Protein AF-A0A946WZY2-F1 (afdb_monomer_lite)

Secondary structure (DSSP, 8-state):
-PPPPPPSSHHHHHHHHHHHHH-HHHHHHHHHHHHHHHHHHHHHHHHHHHHHHHHHHHHHT---TTS---HHHHHHHHHHHHHHHHHHHHHHHHHHHHHHHHHHHHHHHHHHHHHHHHHHHHHHHHHHHHTTPPPPPP--------

pLDDT: mean 86.84, std 11.2, range [42.81, 98.06]

Sequence (146 aa):
MTAIPIPKDPKKRDKLIKAHLIGEKLKAQYDEVCNQGLKIAKEMGALIGKINEAKLKIKKATQTKDGPIVIDDYLTRKNCLLNIKIWANDYLALKKELDINSRKRDYLFLHMKNRVVIGLSNVANLVAKMRGKEPKAFTGLSVVKK

Foldseek 3Di:
DPDDDADPDPVSNVVVLLCVLQPPVLVVQLVVLVVVLVVLVVLLVVLVVLLVVLVVLLVVLDDDPPDDRDPVSVVSNVVSVVSNVVSVVVSVVSVVVSVVSVVVNVVSVLSSVQSNVVVVLVVVCVVCVVVVHHRDDDDDRDDDDD

Structure (mmCIF, N/CA/C/O backbone):
data_AF-A0A946WZY2-F1
#
_entry.id   AF-A0A946WZY2-F1
#
loop_
_atom_site.group_PDB
_atom_site.id
_atom_site.type_symbol
_atom_site.label_atom_id
_atom_site.label_alt_id
_atom_site.label_comp_id
_atom_site.label_asym_id
_atom_site.label_entity_id
_atom_site.label_seq_id
_atom_site.pdbx_PDB_ins_code
_atom_site.Cartn_x
_atom_site.Cartn_y
_atom_site.Cartn_z
_atom_site.occupancy
_atom_site.B_iso_or_equiv
_atom_site.auth_seq_id
_atom_site.auth_comp_id
_atom_site.auth_asym_id
_atom_site.auth_atom_id
_atom_site.pdbx_PDB_model_num
ATOM 1 N N . MET A 1 1 ? 35.116 -0.376 -21.960 1.00 42.81 1 MET A N 1
ATOM 2 C CA . MET A 1 1 ? 33.899 -1.046 -21.451 1.00 42.81 1 MET A CA 1
ATOM 3 C C . MET A 1 1 ? 34.245 -2.506 -21.234 1.00 42.81 1 MET A C 1
ATOM 5 O O . MET A 1 1 ? 34.601 -3.171 -22.196 1.00 42.81 1 MET A O 1
ATOM 9 N N . THR A 1 2 ? 34.231 -2.989 -19.997 1.00 44.19 2 THR A N 1
ATOM 10 C CA . THR A 1 2 ? 34.402 -4.416 -19.695 1.00 44.19 2 THR A CA 1
ATOM 11 C C . THR A 1 2 ? 33.169 -5.173 -20.184 1.00 44.19 2 THR A C 1
ATOM 13 O O . THR A 1 2 ? 32.040 -4.782 -19.888 1.00 44.19 2 THR A O 1
ATOM 16 N N . ALA A 1 3 ? 33.372 -6.219 -20.985 1.00 59.78 3 ALA A N 1
ATOM 17 C CA . ALA A 1 3 ? 32.282 -7.042 -21.494 1.00 59.78 3 ALA A CA 1
ATOM 18 C C . ALA A 1 3 ? 31.583 -7.745 -20.321 1.00 59.78 3 ALA A C 1
ATOM 20 O O . ALA A 1 3 ? 32.220 -8.481 -19.570 1.00 59.78 3 ALA A O 1
ATOM 21 N N . ILE A 1 4 ? 30.281 -7.507 -20.149 1.00 67.62 4 ILE A N 1
ATOM 22 C CA . ILE A 1 4 ? 29.487 -8.212 -19.141 1.00 67.62 4 ILE A CA 1
ATOM 23 C C . ILE A 1 4 ? 29.160 -9.599 -19.714 1.00 67.62 4 ILE A C 1
ATOM 25 O O . ILE A 1 4 ? 28.480 -9.671 -20.742 1.00 67.62 4 ILE A O 1
ATOM 29 N N . PRO A 1 5 ? 29.620 -10.701 -19.096 1.00 76.81 5 PRO A N 1
ATOM 30 C CA . PRO A 1 5 ? 29.311 -12.039 -19.580 1.00 76.81 5 PRO A CA 1
ATOM 31 C C . PRO A 1 5 ? 27.805 -12.299 -19.471 1.00 76.81 5 PRO A C 1
ATOM 33 O O . PRO A 1 5 ? 27.215 -12.202 -18.395 1.00 76.81 5 PRO A O 1
ATOM 36 N N . ILE A 1 6 ? 27.173 -12.628 -20.600 1.00 77.94 6 ILE A N 1
ATOM 37 C CA . ILE A 1 6 ? 25.739 -12.915 -20.667 1.00 77.94 6 ILE A CA 1
ATOM 38 C C . ILE A 1 6 ? 25.510 -14.390 -20.290 1.00 77.94 6 ILE A C 1
ATOM 40 O O . ILE A 1 6 ? 26.047 -15.275 -20.960 1.00 77.94 6 ILE A O 1
ATOM 44 N N . PRO A 1 7 ? 24.703 -14.694 -19.254 1.00 84.62 7 PRO A N 1
ATOM 45 C CA . PRO A 1 7 ? 24.390 -16.070 -18.884 1.00 84.62 7 PRO A CA 1
ATOM 46 C C . PRO A 1 7 ? 23.717 -16.843 -20.028 1.00 84.62 7 PRO A C 1
ATOM 48 O O . PRO A 1 7 ? 22.853 -16.312 -20.728 1.00 84.62 7 PRO A O 1
ATOM 51 N N . LYS A 1 8 ? 24.063 -18.130 -20.183 1.00 84.75 8 LYS A N 1
ATOM 52 C CA . LYS A 1 8 ? 23.362 -19.040 -21.112 1.00 84.75 8 LYS A CA 1
ATOM 53 C C . LYS A 1 8 ? 21.950 -19.385 -20.624 1.00 84.75 8 LYS A C 1
ATOM 55 O O . LYS A 1 8 ? 21.049 -19.540 -21.442 1.00 84.75 8 LYS A O 1
ATOM 60 N N . ASP A 1 9 ? 21.764 -19.466 -19.303 1.00 90.62 9 ASP A N 1
ATOM 61 C CA . ASP A 1 9 ? 20.462 -19.703 -18.677 1.00 90.62 9 ASP A CA 1
ATOM 62 C C . ASP A 1 9 ? 19.496 -18.533 -18.959 1.00 90.62 9 ASP A C 1
ATOM 64 O O . ASP A 1 9 ? 19.805 -17.394 -18.585 1.00 90.62 9 ASP A O 1
ATOM 68 N N . PRO A 1 10 ? 18.326 -18.784 -19.582 1.00 84.69 10 PRO A N 1
ATOM 69 C CA . PRO A 1 10 ? 17.383 -17.732 -19.952 1.00 84.69 10 PRO A CA 1
ATOM 70 C C . PRO A 1 10 ? 16.911 -16.886 -18.767 1.00 84.69 10 PRO A C 1
ATOM 72 O O . PRO A 1 10 ? 16.870 -15.664 -18.870 1.00 84.69 10 PRO A O 1
ATOM 75 N N . LYS A 1 11 ? 16.631 -17.498 -17.607 1.00 85.50 11 LYS A N 1
ATOM 76 C CA . LYS A 1 11 ? 16.120 -16.769 -16.433 1.00 85.50 11 LYS A CA 1
ATOM 77 C C . LYS A 1 11 ? 17.167 -15.812 -15.865 1.00 85.50 11 LYS A C 1
ATOM 79 O O . LYS A 1 11 ? 16.858 -14.657 -15.562 1.00 85.50 11 LYS A O 1
ATOM 84 N N . LYS A 1 12 ? 18.413 -16.272 -15.724 1.00 84.94 12 LYS A N 1
ATOM 85 C CA . LYS A 1 12 ? 19.538 -15.443 -15.264 1.00 84.94 12 LYS A CA 1
ATOM 86 C C . LYS A 1 12 ? 19.853 -14.332 -16.262 1.00 84.94 12 LYS A C 1
ATOM 88 O O . LYS A 1 12 ? 20.107 -13.203 -15.843 1.00 84.94 12 LYS A O 1
ATOM 93 N N . ARG A 1 13 ? 19.792 -14.630 -17.562 1.00 82.25 13 ARG A N 1
ATOM 94 C CA . ARG A 1 13 ? 19.987 -13.646 -18.631 1.00 82.25 13 ARG A CA 1
ATOM 95 C C . ARG A 1 13 ? 18.926 -12.552 -18.599 1.00 82.25 13 ARG A C 1
ATOM 97 O O . ARG A 1 13 ? 19.279 -11.377 -18.573 1.00 82.25 13 ARG A O 1
ATOM 104 N N . ASP A 1 14 ? 17.653 -12.919 -18.538 1.00 81.06 14 ASP A N 1
ATOM 105 C CA . ASP A 1 14 ? 16.552 -11.953 -18.541 1.00 81.06 14 ASP A CA 1
ATOM 106 C C . ASP A 1 14 ? 16.585 -11.074 -17.286 1.00 81.06 14 ASP A C 1
ATOM 108 O O . ASP A 1 14 ? 16.358 -9.864 -17.360 1.00 81.06 14 ASP A O 1
ATOM 112 N N . LYS A 1 15 ? 16.956 -11.652 -16.134 1.00 82.06 15 LYS A N 1
ATOM 113 C CA . LYS A 1 15 ? 17.181 -10.899 -14.893 1.00 82.06 15 LYS A CA 1
ATOM 114 C C . LYS A 1 15 ? 18.318 -9.884 -15.042 1.00 82.06 15 LYS A C 1
ATOM 116 O O . LYS A 1 15 ? 18.139 -8.734 -14.645 1.00 82.06 15 LYS A O 1
ATOM 121 N N . LEU A 1 16 ? 19.448 -10.286 -15.630 1.00 82.00 16 LEU A N 1
ATOM 122 C CA . LEU A 1 16 ? 20.597 -9.409 -15.878 1.00 82.00 16 LEU A CA 1
ATOM 123 C C . LEU A 1 16 ? 20.233 -8.262 -16.832 1.00 82.00 16 LEU A C 1
ATOM 125 O O . LEU A 1 16 ? 20.487 -7.102 -16.519 1.00 82.00 16 LEU A O 1
ATOM 129 N N . ILE A 1 17 ? 19.587 -8.572 -17.960 1.00 77.75 17 ILE A N 1
ATOM 130 C CA . ILE A 1 17 ? 19.159 -7.577 -18.955 1.00 77.75 17 ILE A CA 1
ATOM 131 C C . ILE A 1 17 ? 18.176 -6.588 -18.323 1.00 77.75 17 ILE A C 1
ATOM 133 O O . ILE A 1 17 ? 18.337 -5.377 -18.463 1.00 77.75 17 ILE A O 1
ATOM 137 N N . LYS A 1 18 ? 17.185 -7.079 -17.573 1.00 76.94 18 LYS A N 1
ATOM 138 C CA . LYS A 1 18 ? 16.202 -6.226 -16.897 1.00 76.94 18 LYS A CA 1
ATOM 139 C C . LYS A 1 18 ? 16.849 -5.326 -15.841 1.00 76.94 18 LYS A C 1
ATOM 141 O O . LYS A 1 18 ? 16.516 -4.144 -15.779 1.00 76.94 18 LYS A O 1
ATOM 146 N N . ALA A 1 19 ? 17.770 -5.860 -15.038 1.00 79.19 19 ALA A N 1
ATOM 147 C CA . ALA A 1 19 ? 18.512 -5.081 -14.048 1.00 79.19 19 ALA A CA 1
ATOM 148 C C . ALA A 1 19 ? 19.366 -3.993 -14.714 1.00 79.19 19 ALA A C 1
ATOM 150 O O . ALA A 1 19 ? 19.359 -2.852 -14.257 1.00 79.19 19 ALA A O 1
ATOM 151 N N . HIS A 1 20 ? 20.020 -4.316 -15.831 1.00 81.00 20 HIS A N 1
ATOM 152 C CA . HIS A 1 20 ? 20.823 -3.365 -16.594 1.00 81.00 20 HIS A CA 1
ATOM 153 C C . HIS A 1 20 ? 19.971 -2.258 -17.240 1.00 81.00 20 HIS A C 1
ATOM 155 O O . HIS A 1 20 ? 20.321 -1.084 -17.154 1.00 81.00 20 HIS A O 1
ATOM 161 N N . LEU A 1 21 ? 18.825 -2.610 -17.835 1.00 80.94 21 LEU A N 1
ATOM 162 C CA . LEU A 1 21 ? 17.930 -1.650 -18.492 1.00 80.94 21 LEU A CA 1
ATOM 163 C C . LEU A 1 21 ? 17.225 -0.711 -17.502 1.00 80.94 21 LEU A C 1
ATOM 165 O O . LEU A 1 21 ? 17.050 0.471 -17.784 1.00 80.94 21 LEU A O 1
ATOM 169 N N . ILE A 1 22 ? 16.801 -1.222 -16.345 1.00 84.19 22 ILE A N 1
ATOM 170 C CA . ILE A 1 22 ? 16.083 -0.427 -15.337 1.00 84.19 22 ILE A CA 1
ATOM 171 C C . ILE A 1 22 ? 17.064 0.357 -14.446 1.00 84.19 22 ILE A C 1
ATOM 173 O O . ILE A 1 22 ? 16.844 1.537 -14.140 1.00 84.19 22 ILE A O 1
ATOM 177 N N . GLY A 1 23 ? 18.164 -0.288 -14.057 1.00 84.75 23 GLY A N 1
ATOM 178 C CA . GLY A 1 23 ? 19.114 0.169 -13.049 1.00 84.75 23 GLY A CA 1
ATOM 179 C C . GLY A 1 23 ? 18.693 -0.225 -11.630 1.00 84.75 23 GLY A C 1
ATOM 180 O O . GLY A 1 23 ? 17.561 0.026 -11.209 1.00 84.75 23 GLY A O 1
ATOM 181 N N . GLU A 1 24 ? 19.627 -0.794 -10.864 1.00 86.69 24 GLU A N 1
ATOM 182 C CA . GLU A 1 24 ? 19.380 -1.309 -9.507 1.00 86.69 24 GLU A CA 1
ATOM 183 C C . GLU A 1 24 ? 18.837 -0.240 -8.554 1.00 86.69 24 GLU A C 1
ATOM 185 O O . GLU A 1 24 ? 17.880 -0.492 -7.828 1.00 86.69 24 GLU A O 1
ATOM 190 N N . LYS A 1 25 ? 19.366 0.989 -8.626 1.00 88.56 25 LYS A N 1
ATOM 191 C CA . LYS A 1 25 ? 18.913 2.117 -7.798 1.00 88.56 25 LYS A CA 1
ATOM 192 C C . LYS A 1 25 ? 17.422 2.421 -7.976 1.00 88.56 25 LYS A C 1
ATOM 194 O O . LYS A 1 25 ? 16.717 2.637 -6.997 1.00 88.56 25 LYS A O 1
ATOM 199 N N . LEU A 1 26 ? 16.936 2.437 -9.218 1.00 88.19 26 LEU A N 1
ATOM 200 C CA . LEU A 1 26 ? 15.534 2.751 -9.505 1.00 88.19 26 LEU A CA 1
ATOM 201 C C . LEU A 1 26 ? 14.610 1.614 -9.058 1.00 88.19 26 LEU A C 1
ATOM 203 O O . LEU A 1 2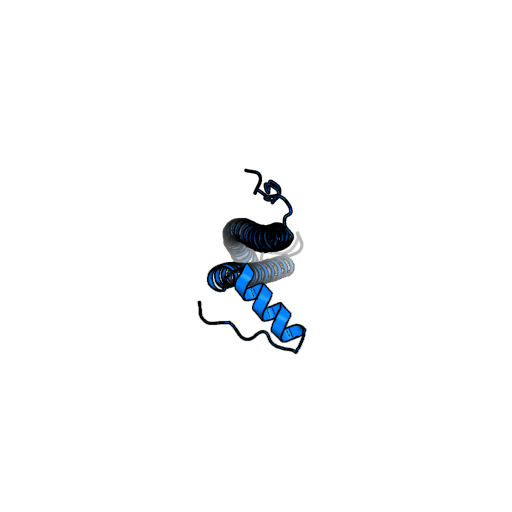6 ? 13.523 1.861 -8.538 1.00 88.19 26 LEU A O 1
ATOM 207 N N . LYS A 1 27 ? 15.065 0.368 -9.223 1.00 89.62 27 LYS A N 1
ATOM 208 C CA . LYS A 1 27 ? 14.345 -0.807 -8.736 1.00 89.62 27 LYS A CA 1
ATOM 209 C C . LYS A 1 27 ? 14.254 -0.814 -7.206 1.00 89.62 27 LYS A C 1
ATOM 211 O O . LYS A 1 27 ? 13.162 -1.003 -6.680 1.00 89.62 27 LYS A O 1
ATOM 216 N N . ALA A 1 28 ? 15.354 -0.519 -6.514 1.00 92.31 28 ALA A N 1
ATOM 217 C CA . ALA A 1 28 ? 15.388 -0.419 -5.057 1.00 92.31 28 ALA A CA 1
ATOM 218 C C . ALA A 1 28 ? 14.431 0.664 -4.529 1.00 92.31 28 ALA A C 1
ATOM 220 O O . ALA A 1 28 ? 13.656 0.395 -3.618 1.00 92.31 28 ALA A O 1
ATOM 221 N N . GLN A 1 29 ? 14.405 1.848 -5.154 1.00 93.94 29 GLN A N 1
ATOM 222 C CA . GLN A 1 29 ? 13.453 2.911 -4.800 1.00 93.94 29 GLN A CA 1
ATOM 223 C C . GLN A 1 29 ? 11.993 2.474 -4.972 1.00 93.94 29 GLN A C 1
ATOM 225 O O . GLN A 1 29 ? 11.146 2.792 -4.141 1.00 93.94 29 GLN A O 1
ATOM 230 N N . TYR A 1 30 ? 11.683 1.754 -6.054 1.00 93.81 30 TYR A N 1
ATOM 231 C CA . TYR A 1 30 ? 10.339 1.225 -6.275 1.00 93.81 30 TYR A CA 1
ATOM 232 C C . TYR A 1 30 ? 9.947 0.206 -5.196 1.00 93.81 30 TYR A C 1
ATOM 234 O O . TYR A 1 30 ? 8.838 0.270 -4.662 1.00 93.81 30 TYR A O 1
ATOM 242 N N . ASP A 1 31 ? 10.855 -0.713 -4.866 1.00 93.50 31 ASP A N 1
ATOM 243 C CA . ASP A 1 31 ? 10.615 -1.756 -3.867 1.00 93.50 31 ASP A CA 1
ATOM 244 C C . ASP A 1 31 ? 10.451 -1.160 -2.459 1.00 93.50 31 ASP A C 1
ATOM 246 O O . ASP A 1 31 ? 9.554 -1.568 -1.721 1.00 93.50 31 ASP A O 1
ATOM 250 N N . GLU A 1 32 ? 11.234 -0.137 -2.110 1.00 96.19 32 GLU A N 1
ATOM 251 C CA . GLU A 1 32 ? 11.100 0.601 -0.851 1.00 96.19 32 GLU A CA 1
ATOM 252 C C . GLU A 1 32 ? 9.708 1.233 -0.699 1.00 96.19 32 GLU A C 1
ATOM 254 O O . GLU A 1 32 ? 9.041 1.023 0.316 1.00 96.19 32 GLU A O 1
ATOM 259 N N . VAL A 1 33 ? 9.229 1.944 -1.726 1.00 95.06 33 VAL A N 1
ATOM 260 C CA . VAL A 1 33 ? 7.896 2.573 -1.707 1.00 95.06 33 VAL A CA 1
ATOM 261 C C . VAL A 1 33 ? 6.786 1.522 -1.612 1.00 95.06 33 VAL A C 1
ATOM 263 O O . VAL A 1 33 ? 5.803 1.721 -0.897 1.00 95.06 33 VAL A O 1
ATOM 266 N N . CYS A 1 34 ? 6.942 0.374 -2.280 1.00 94.62 34 CYS A N 1
ATOM 267 C CA . CYS A 1 34 ? 5.997 -0.737 -2.148 1.00 94.62 34 CYS A CA 1
ATOM 268 C C . CYS A 1 34 ? 5.964 -1.285 -0.714 1.00 94.62 34 CYS A C 1
ATOM 270 O O . CYS A 1 34 ? 4.883 -1.500 -0.165 1.00 94.62 34 CYS A O 1
ATOM 272 N N . ASN A 1 35 ? 7.129 -1.465 -0.089 1.00 96.56 35 ASN A N 1
ATOM 273 C CA . ASN A 1 35 ? 7.233 -1.945 1.289 1.00 96.56 35 ASN A CA 1
ATOM 274 C C . ASN A 1 35 ? 6.623 -0.954 2.292 1.00 96.56 35 ASN A C 1
ATOM 276 O O . ASN A 1 35 ? 5.913 -1.372 3.209 1.00 96.56 35 ASN A O 1
ATOM 280 N N . GLN A 1 36 ? 6.837 0.350 2.095 1.00 96.31 36 GLN A N 1
ATOM 281 C CA . GLN A 1 36 ? 6.194 1.402 2.890 1.00 96.31 36 GLN A CA 1
ATOM 282 C C . GLN A 1 36 ? 4.665 1.347 2.753 1.00 96.31 36 GLN A C 1
ATOM 284 O O . GLN A 1 36 ? 3.961 1.324 3.762 1.00 96.31 36 GLN A O 1
ATOM 289 N N . GLY A 1 37 ? 4.146 1.227 1.526 1.00 95.12 37 GLY A N 1
ATOM 290 C CA . GLY A 1 37 ? 2.709 1.067 1.282 1.00 95.12 37 GLY A CA 1
ATOM 291 C C . GLY A 1 37 ? 2.114 -0.175 1.959 1.00 95.12 37 GLY A C 1
ATOM 292 O O . GLY A 1 37 ? 1.042 -0.097 2.557 1.00 95.12 37 GLY A O 1
ATOM 293 N N . LEU A 1 38 ? 2.826 -1.309 1.937 1.00 96.06 38 LEU A N 1
ATOM 294 C CA . LEU A 1 38 ? 2.406 -2.534 2.630 1.00 96.06 38 LEU A CA 1
ATOM 295 C C . LEU A 1 38 ? 2.368 -2.366 4.153 1.00 96.06 38 LEU A C 1
ATOM 297 O O . LEU A 1 38 ? 1.461 -2.891 4.799 1.00 96.06 38 LEU A O 1
ATOM 301 N N . LYS A 1 39 ? 3.336 -1.647 4.733 1.00 97.19 39 LYS A N 1
ATOM 302 C CA . LYS A 1 39 ? 3.355 -1.357 6.172 1.00 97.19 39 LYS A CA 1
ATOM 303 C C . LYS A 1 39 ? 2.136 -0.522 6.574 1.00 97.19 39 LYS A C 1
ATOM 305 O O . LYS A 1 39 ? 1.408 -0.923 7.478 1.00 97.19 39 LYS A O 1
ATOM 310 N N . ILE A 1 40 ? 1.858 0.550 5.831 1.00 96.62 40 ILE A N 1
ATOM 311 C CA . ILE A 1 40 ? 0.687 1.410 6.055 1.00 96.62 40 ILE A CA 1
ATOM 312 C C . ILE A 1 40 ? -0.612 0.602 5.940 1.00 96.62 40 ILE A C 1
ATOM 314 O O . ILE A 1 40 ? -1.475 0.685 6.811 1.00 96.62 40 ILE A O 1
ATOM 318 N N . ALA A 1 41 ? -0.742 -0.245 4.914 1.00 95.19 41 ALA A N 1
ATOM 319 C CA . ALA A 1 41 ? -1.928 -1.082 4.738 1.00 95.19 41 ALA A CA 1
ATOM 320 C C . ALA A 1 41 ? -2.164 -2.039 5.924 1.00 95.19 41 ALA A C 1
ATOM 322 O O . ALA A 1 41 ? -3.307 -2.228 6.346 1.00 95.19 41 ALA A O 1
ATOM 323 N N . LYS A 1 42 ? -1.096 -2.613 6.500 1.00 97.62 42 LYS A N 1
ATOM 324 C CA . LYS A 1 42 ? -1.192 -3.446 7.712 1.00 97.62 42 LYS A CA 1
A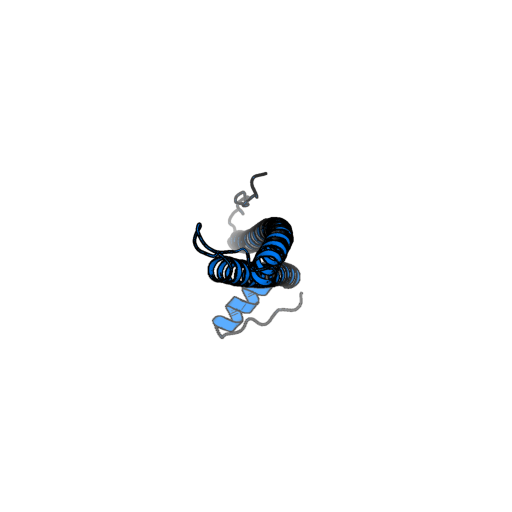TOM 325 C C . LYS A 1 42 ? -1.664 -2.639 8.921 1.00 97.62 42 LYS A C 1
ATOM 327 O O . LYS A 1 42 ? -2.544 -3.101 9.645 1.00 97.62 42 LYS A O 1
ATOM 332 N N . GLU A 1 43 ? -1.117 -1.444 9.126 1.00 97.75 43 GLU A N 1
ATOM 333 C CA . GLU A 1 43 ? -1.512 -0.555 10.227 1.00 97.75 43 GLU A CA 1
ATOM 334 C C . GLU A 1 43 ? -2.981 -0.124 10.103 1.00 97.75 43 GLU A C 1
ATOM 336 O O . GLU A 1 43 ? -3.745 -0.224 11.065 1.00 97.75 43 GLU A O 1
ATOM 341 N N . MET A 1 44 ? -3.419 0.235 8.894 1.00 97.88 44 MET A N 1
ATOM 342 C CA . MET A 1 44 ? -4.823 0.527 8.596 1.00 97.88 44 MET A CA 1
ATOM 343 C C . MET A 1 44 ? -5.737 -0.669 8.902 1.00 97.88 44 MET A C 1
ATOM 345 O O . MET A 1 44 ? -6.798 -0.495 9.505 1.00 97.88 44 MET A O 1
ATOM 349 N N . GLY A 1 45 ? -5.325 -1.887 8.533 1.00 97.50 45 GLY A N 1
ATOM 350 C CA . GLY A 1 45 ? -6.053 -3.115 8.862 1.00 97.50 45 GLY A CA 1
ATOM 351 C C . GLY A 1 45 ? -6.185 -3.340 10.372 1.00 97.50 45 GLY A C 1
ATOM 352 O O . GLY A 1 45 ? -7.268 -3.675 10.855 1.00 97.50 45 GLY A O 1
ATOM 353 N N . ALA A 1 46 ? -5.121 -3.081 11.135 1.00 97.88 46 ALA A N 1
ATOM 354 C CA . ALA A 1 46 ? -5.146 -3.178 12.593 1.00 97.88 46 ALA A CA 1
ATOM 355 C C . ALA A 1 46 ? -6.104 -2.155 13.233 1.00 97.88 46 ALA A C 1
ATOM 357 O O . ALA A 1 46 ? -6.838 -2.500 14.162 1.00 97.88 46 ALA A O 1
ATOM 358 N N . LEU A 1 47 ? -6.153 -0.918 12.723 1.00 97.88 47 LEU A N 1
ATOM 359 C CA . LEU A 1 47 ? -7.112 0.096 13.186 1.00 97.88 47 LEU A CA 1
ATOM 360 C C . LEU A 1 47 ? -8.562 -0.320 12.915 1.00 97.88 47 LEU A C 1
ATOM 362 O O . LEU A 1 47 ? -9.411 -0.175 13.795 1.00 97.88 47 LEU A O 1
ATOM 366 N N . ILE A 1 48 ? -8.847 -0.892 11.738 1.00 97.19 48 ILE A N 1
ATOM 367 C CA . ILE A 1 48 ? -10.177 -1.441 11.426 1.00 97.19 48 ILE A CA 1
ATOM 368 C C . ILE A 1 48 ? -10.559 -2.530 12.437 1.00 97.19 48 ILE A C 1
ATOM 370 O O . ILE A 1 48 ? -11.685 -2.522 12.940 1.00 97.19 48 ILE A O 1
ATOM 374 N N . GLY A 1 49 ? -9.625 -3.426 12.777 1.00 97.75 49 GLY A N 1
ATOM 375 C CA . GLY A 1 49 ? -9.820 -4.445 13.813 1.00 97.75 49 GLY A CA 1
ATOM 376 C C . GLY A 1 49 ? -10.237 -3.835 15.154 1.00 97.75 49 GLY A C 1
ATOM 377 O O . GLY A 1 49 ? -11.312 -4.151 15.667 1.00 97.75 49 GLY A O 1
ATOM 378 N N . LYS A 1 50 ? -9.459 -2.869 15.660 1.00 97.81 50 LYS A N 1
ATOM 379 C CA . LYS A 1 50 ? -9.751 -2.156 16.920 1.00 97.81 50 LYS A CA 1
ATOM 380 C C . LYS A 1 50 ? -11.115 -1.457 16.903 1.00 97.81 50 LYS A C 1
ATOM 382 O O . LYS A 1 50 ? -11.864 -1.526 17.879 1.00 97.81 50 LYS A O 1
ATOM 387 N N . ILE A 1 51 ? -11.468 -0.806 15.792 1.00 97.12 51 ILE A N 1
ATOM 388 C CA . ILE A 1 51 ? -12.769 -0.140 15.629 1.00 97.12 51 ILE A CA 1
ATOM 389 C C . ILE A 1 51 ? -13.912 -1.159 15.695 1.00 97.12 51 ILE A C 1
ATOM 391 O O . ILE A 1 51 ? -14.917 -0.909 16.363 1.00 97.12 51 ILE A O 1
ATOM 395 N N . ASN A 1 52 ? -13.777 -2.303 15.024 1.00 97.38 52 ASN A N 1
ATOM 396 C CA . ASN A 1 52 ? -14.804 -3.345 15.023 1.00 97.38 52 ASN A CA 1
ATOM 397 C C . ASN A 1 52 ? -14.978 -3.982 16.409 1.00 97.38 52 ASN A C 1
ATOM 399 O O . ASN A 1 52 ? -16.111 -4.175 16.854 1.00 97.38 52 ASN A O 1
ATOM 403 N N . GLU A 1 53 ? -13.884 -4.229 17.128 1.00 97.25 53 GLU A N 1
ATOM 404 C CA . GLU A 1 53 ? -13.930 -4.695 18.518 1.00 97.25 53 GLU A CA 1
ATOM 405 C C . GLU A 1 53 ? -14.631 -3.689 19.438 1.00 97.25 53 GLU A C 1
ATOM 407 O O . GLU A 1 53 ? -15.501 -4.064 20.228 1.00 97.25 53 GLU A O 1
ATOM 412 N N . ALA A 1 54 ? -14.310 -2.398 19.317 1.00 96.69 54 ALA A N 1
ATOM 413 C CA . ALA A 1 54 ? -14.961 -1.349 20.097 1.00 96.69 54 ALA A CA 1
ATOM 414 C C . ALA A 1 54 ? -16.458 -1.227 19.768 1.00 96.69 54 ALA A C 1
ATOM 416 O O . ALA A 1 54 ? -17.277 -1.091 20.678 1.00 96.69 54 ALA A O 1
ATOM 417 N N . LYS A 1 55 ? -16.847 -1.355 18.492 1.00 96.00 55 LYS A N 1
ATOM 418 C CA . LYS A 1 55 ? -18.263 -1.419 18.085 1.00 96.00 55 LYS A CA 1
ATOM 419 C C . LYS A 1 55 ? -18.983 -2.613 18.715 1.00 96.00 55 LYS A C 1
ATOM 421 O O . LYS A 1 55 ? -20.114 -2.464 19.176 1.00 96.00 55 LYS A O 1
ATOM 426 N N . LEU A 1 56 ? -18.335 -3.777 18.780 1.00 95.44 56 LEU A N 1
ATOM 427 C CA . LEU A 1 56 ? -18.902 -4.961 19.426 1.00 95.44 56 LEU A CA 1
ATOM 428 C C . LEU A 1 56 ? -19.080 -4.751 20.937 1.00 95.44 56 LEU A C 1
ATOM 430 O O . LEU A 1 56 ? -20.125 -5.111 21.478 1.00 95.44 56 LEU A O 1
ATOM 434 N N . LYS A 1 57 ? -18.099 -4.132 21.609 1.00 94.38 57 LYS A N 1
ATOM 435 C CA . LYS A 1 57 ? -18.201 -3.764 23.033 1.00 94.38 57 LYS A CA 1
AT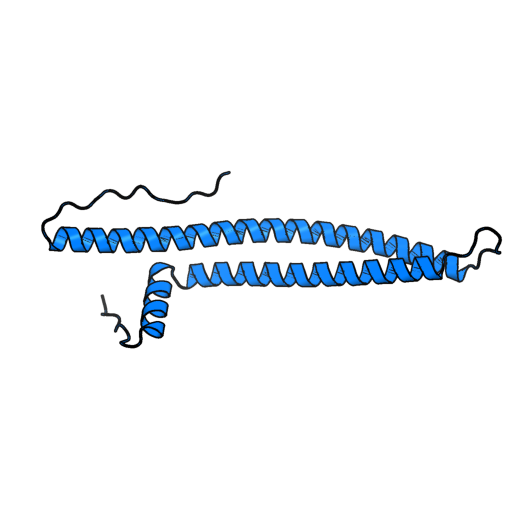OM 436 C C . LYS A 1 57 ? -19.358 -2.800 23.284 1.00 94.38 57 LYS A C 1
ATOM 438 O O . LYS A 1 57 ? -20.145 -3.038 24.192 1.00 94.38 57 LYS A O 1
ATOM 443 N N . ILE A 1 58 ? -19.522 -1.779 22.439 1.00 93.69 58 ILE A N 1
ATOM 444 C CA . ILE A 1 58 ? -20.668 -0.859 22.510 1.00 93.69 58 ILE A CA 1
ATOM 445 C C . ILE A 1 58 ? -21.982 -1.627 22.375 1.00 93.69 58 ILE A C 1
ATOM 447 O O . ILE A 1 58 ? -22.880 -1.420 23.184 1.00 93.69 58 ILE A O 1
ATOM 451 N N . LYS A 1 59 ? -22.092 -2.527 21.388 1.00 91.75 59 LYS A N 1
ATOM 452 C CA . LYS A 1 59 ? -23.303 -3.330 21.162 1.00 91.75 59 LYS A CA 1
ATOM 453 C C . LYS A 1 59 ? -23.664 -4.174 22.388 1.00 91.75 59 LYS A C 1
ATOM 455 O O . LYS A 1 59 ? -24.831 -4.222 22.747 1.00 91.75 59 LYS A O 1
ATOM 460 N N . LYS A 1 60 ? -22.673 -4.798 23.034 1.00 89.69 60 LYS A N 1
ATOM 461 C CA . LYS A 1 60 ? -22.863 -5.586 24.265 1.00 89.69 60 LYS A CA 1
ATOM 462 C C . LYS A 1 60 ? -23.265 -4.724 25.466 1.00 89.69 60 LYS A C 1
ATOM 464 O O . LYS A 1 60 ? -24.144 -5.121 26.211 1.00 89.69 60 LYS A O 1
ATOM 469 N N . ALA A 1 61 ? -22.667 -3.542 25.607 1.00 87.38 61 ALA A N 1
ATOM 470 C CA . ALA A 1 61 ? -22.963 -2.584 26.677 1.00 87.38 61 ALA A CA 1
ATOM 471 C C . ALA A 1 61 ? -24.204 -1.710 26.394 1.00 87.38 61 ALA A C 1
ATOM 473 O O . ALA A 1 61 ? -24.486 -0.749 27.111 1.00 87.38 61 ALA A O 1
ATOM 474 N N . THR A 1 62 ? -24.927 -1.962 25.299 1.00 82.88 62 THR A N 1
ATOM 475 C CA . THR A 1 62 ? -26.167 -1.248 24.988 1.00 82.88 62 THR A CA 1
ATOM 476 C C . THR A 1 62 ? -27.341 -2.046 25.530 1.00 82.88 62 THR A C 1
ATOM 478 O O . THR A 1 62 ? -27.690 -3.092 24.995 1.00 82.88 62 THR A O 1
ATOM 481 N N . GLN A 1 63 ? -27.944 -1.533 26.597 1.00 68.81 63 GLN A N 1
ATOM 482 C CA . GLN A 1 63 ? -29.141 -2.105 27.203 1.00 68.81 63 GLN A CA 1
ATOM 483 C C . GLN A 1 63 ? -30.408 -1.746 26.411 1.00 68.81 63 GLN A C 1
ATOM 485 O O . GLN A 1 63 ? -30.438 -0.760 25.667 1.00 68.81 63 GLN A O 1
ATOM 490 N N . THR A 1 64 ? -31.457 -2.554 26.576 1.00 64.94 64 THR A N 1
ATOM 491 C CA . THR A 1 64 ? -32.817 -2.273 26.090 1.00 64.94 64 THR A CA 1
ATOM 492 C C . THR A 1 64 ? -33.396 -1.030 26.769 1.00 64.94 64 THR A C 1
ATOM 494 O O . THR A 1 64 ? -33.036 -0.715 27.899 1.00 64.94 64 THR A O 1
ATOM 497 N N . LYS A 1 65 ? -34.286 -0.313 26.067 1.00 63.03 65 LYS A N 1
ATOM 498 C CA . LYS A 1 65 ? -34.754 1.042 26.425 1.00 63.03 65 LYS A CA 1
ATOM 499 C C . LYS A 1 65 ? -35.360 1.191 27.831 1.00 63.03 65 LYS A C 1
ATOM 501 O O . LYS A 1 65 ? -35.332 2.300 28.345 1.00 63.03 65 LYS A O 1
ATOM 506 N N . ASP A 1 66 ? -35.830 0.106 28.442 1.00 66.75 66 ASP A N 1
ATOM 507 C CA . ASP A 1 66 ? -36.593 0.139 29.698 1.00 66.75 66 ASP A CA 1
ATOM 508 C C . ASP A 1 66 ? -35.788 -0.312 30.938 1.00 66.75 66 ASP A C 1
ATOM 510 O O . ASP A 1 66 ? -36.359 -0.539 32.002 1.00 66.75 66 ASP A O 1
ATOM 514 N N . GLY A 1 67 ? -34.461 -0.466 30.820 1.00 66.94 67 GLY A N 1
ATOM 515 C CA . GLY A 1 67 ? -33.581 -0.873 31.925 1.00 66.94 67 GLY A CA 1
ATOM 516 C C . GLY A 1 67 ? -32.891 0.295 32.656 1.00 66.94 67 GLY A C 1
ATOM 517 O O . GLY A 1 67 ? -32.643 1.343 32.052 1.00 66.94 67 GLY A O 1
ATOM 518 N N . PRO A 1 68 ? -32.533 0.133 33.946 1.00 73.62 68 PRO A N 1
ATOM 519 C CA . PRO A 1 68 ? -31.740 1.117 34.681 1.00 73.62 68 PRO A CA 1
ATOM 520 C C . PRO A 1 68 ? -30.328 1.236 34.094 1.00 73.62 68 PRO A C 1
ATOM 522 O O . PRO A 1 68 ? -29.685 0.235 33.798 1.00 73.62 68 PRO A O 1
ATOM 525 N N . ILE A 1 69 ? -29.811 2.462 33.976 1.00 75.62 69 ILE A N 1
ATOM 526 C CA . ILE A 1 69 ? -28.464 2.701 33.441 1.00 75.62 69 ILE A CA 1
ATOM 527 C C . ILE A 1 69 ? -27.416 2.081 34.371 1.00 75.62 69 ILE A C 1
ATOM 529 O O . ILE A 1 69 ? -27.207 2.552 35.488 1.00 75.62 69 ILE A O 1
ATOM 533 N N . VAL A 1 70 ? -26.681 1.088 33.872 1.00 85.38 70 VAL A N 1
ATOM 534 C CA . VAL A 1 70 ? -25.473 0.582 34.537 1.00 85.38 70 VAL A CA 1
ATOM 535 C C . VAL A 1 70 ? -24.301 1.511 34.208 1.00 85.38 70 VAL A C 1
ATOM 537 O O . VAL A 1 70 ? -23.986 1.753 33.038 1.00 85.38 70 VAL A O 1
ATOM 540 N N . ILE A 1 71 ? -23.666 2.066 35.246 1.00 86.56 71 ILE A N 1
ATOM 541 C CA . ILE A 1 71 ? -22.583 3.058 35.115 1.00 86.56 71 ILE A CA 1
ATOM 542 C C . ILE A 1 71 ? -21.421 2.495 34.286 1.00 86.56 71 ILE A C 1
ATOM 544 O O . ILE A 1 71 ? -20.934 3.174 33.380 1.00 86.56 71 ILE A O 1
ATOM 548 N N . ASP A 1 72 ? -21.035 1.241 34.517 1.00 88.06 72 ASP A N 1
ATOM 549 C CA . ASP A 1 72 ? -19.941 0.588 33.787 1.00 88.06 72 ASP A CA 1
ATOM 550 C C . ASP A 1 72 ? -20.233 0.455 32.287 1.00 88.06 72 ASP A C 1
ATOM 552 O O . ASP A 1 72 ? -19.367 0.728 31.450 1.00 88.06 72 ASP A O 1
ATOM 556 N N . ASP A 1 73 ? -21.473 0.122 31.922 1.00 88.62 73 ASP A N 1
ATOM 557 C CA . ASP A 1 73 ? -21.919 0.047 30.528 1.00 88.62 73 ASP A CA 1
ATOM 558 C C . ASP A 1 73 ? -21.919 1.433 29.868 1.00 88.62 73 ASP A C 1
ATOM 560 O O . ASP A 1 73 ? -21.553 1.598 28.696 1.00 88.62 73 ASP A O 1
ATOM 564 N N . TYR A 1 74 ? -22.316 2.469 30.609 1.00 89.44 74 TYR A N 1
ATOM 565 C CA . TYR A 1 74 ? -22.244 3.851 30.142 1.00 89.44 74 TYR A CA 1
ATOM 566 C C . TYR A 1 74 ? -20.795 4.296 29.888 1.00 89.44 74 TYR A C 1
ATOM 568 O O . TYR A 1 74 ? -20.488 4.779 28.790 1.00 89.44 74 TYR A O 1
ATOM 576 N N . LEU A 1 75 ? -19.897 4.086 30.855 1.00 91.94 75 LEU A N 1
ATOM 577 C CA . LEU A 1 75 ? -18.476 4.423 30.731 1.00 91.94 75 LEU A CA 1
ATOM 578 C C . LEU A 1 75 ? -17.811 3.636 29.596 1.00 91.94 75 LEU A C 1
ATOM 580 O O . LEU A 1 75 ? -17.115 4.223 28.763 1.00 91.94 75 LEU A O 1
ATOM 584 N N . THR A 1 76 ? -18.098 2.336 29.488 1.00 92.50 76 THR A N 1
ATOM 585 C CA . THR A 1 76 ? -17.622 1.475 28.394 1.00 92.50 76 THR A CA 1
ATOM 586 C C . THR A 1 76 ? -18.012 2.041 27.034 1.00 92.50 76 THR A C 1
ATOM 588 O O . THR A 1 76 ? -17.158 2.167 26.148 1.00 92.50 76 THR A O 1
ATOM 591 N N . ARG A 1 77 ? -19.279 2.441 26.855 1.00 92.25 77 ARG A N 1
ATOM 592 C CA . ARG A 1 77 ? -19.744 3.042 25.598 1.00 92.25 77 ARG A CA 1
ATOM 593 C C . ARG A 1 77 ? -19.022 4.351 25.292 1.00 92.25 77 ARG A C 1
ATOM 595 O O . ARG A 1 77 ? -18.549 4.522 24.168 1.00 92.25 77 ARG A O 1
ATOM 602 N N . LYS A 1 78 ? -18.904 5.259 26.266 1.00 94.69 78 LYS A N 1
ATOM 603 C CA . LYS A 1 78 ? -18.230 6.558 26.079 1.00 94.69 78 LYS A CA 1
ATOM 604 C C . LYS A 1 78 ? -16.759 6.394 25.702 1.00 94.69 78 LYS A C 1
ATOM 606 O O . LYS A 1 78 ? -16.328 6.992 24.715 1.00 94.69 78 LYS A O 1
ATOM 611 N N . ASN A 1 79 ? -16.032 5.532 26.408 1.00 95.75 79 ASN A N 1
ATOM 612 C CA . ASN A 1 79 ? -14.625 5.250 26.123 1.00 95.75 79 ASN A CA 1
ATOM 613 C C . ASN A 1 79 ? -14.441 4.623 24.737 1.00 95.75 79 ASN A C 1
ATOM 615 O O . ASN A 1 79 ? -13.588 5.060 23.966 1.00 95.75 79 ASN A O 1
ATOM 619 N N . CYS A 1 80 ? -15.275 3.644 24.372 1.00 96.31 80 CYS A N 1
ATOM 620 C CA . CYS A 1 80 ? -15.215 3.034 23.043 1.00 96.31 80 CYS A CA 1
ATOM 621 C C . CYS A 1 80 ? -15.518 4.048 21.931 1.00 96.31 80 CYS A C 1
ATOM 623 O O . CYS A 1 80 ? -14.814 4.068 20.924 1.00 96.31 80 CYS A O 1
ATOM 625 N N . LEU A 1 81 ? -16.522 4.914 22.107 1.00 96.62 81 LEU A N 1
ATOM 626 C CA . LEU A 1 81 ? -16.852 5.959 21.132 1.00 96.62 81 LEU A 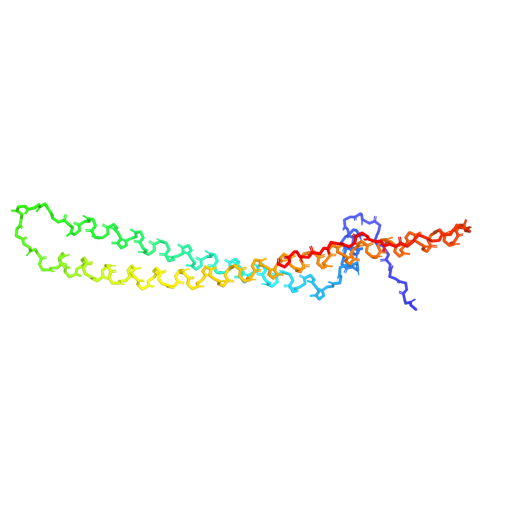CA 1
ATOM 627 C C . LEU A 1 81 ? -15.708 6.965 20.954 1.00 96.62 81 LEU A C 1
ATOM 629 O O . LEU A 1 81 ? -15.423 7.358 19.822 1.00 96.62 81 LEU A O 1
ATOM 633 N N . LEU A 1 82 ? -15.051 7.369 22.045 1.00 97.12 82 LEU A N 1
ATOM 634 C CA . LEU A 1 82 ? -13.897 8.265 21.988 1.00 97.12 82 LEU A CA 1
ATOM 635 C C . LEU A 1 82 ? -12.730 7.615 21.233 1.00 97.12 82 LEU A C 1
ATOM 637 O O . LEU A 1 82 ? -12.203 8.208 20.292 1.00 97.12 82 LEU A O 1
ATOM 641 N N . ASN A 1 83 ? -12.390 6.372 21.577 1.00 97.44 83 ASN A N 1
ATOM 642 C CA . ASN A 1 83 ? -11.313 5.632 20.921 1.00 97.44 83 ASN A CA 1
ATOM 643 C C . ASN A 1 83 ? -11.586 5.398 19.430 1.00 97.44 83 ASN A C 1
ATOM 645 O O . ASN A 1 83 ? -10.687 5.573 18.613 1.00 97.44 83 ASN A O 1
ATOM 649 N N . ILE A 1 84 ? -12.830 5.082 19.049 1.00 97.81 84 ILE A N 1
ATOM 650 C CA . ILE A 1 84 ? -13.213 4.953 17.635 1.00 97.81 84 ILE A CA 1
ATOM 651 C C . ILE A 1 84 ? -12.955 6.259 16.879 1.00 97.81 84 ILE A C 1
ATOM 653 O O . ILE A 1 84 ? -12.443 6.207 15.763 1.00 97.81 84 ILE A O 1
ATOM 657 N N . LYS A 1 85 ? -13.287 7.421 17.460 1.00 97.25 85 LYS A N 1
ATOM 658 C CA . LYS A 1 85 ? -13.022 8.720 16.818 1.00 97.25 85 LYS A CA 1
ATOM 659 C C . LYS A 1 85 ? -11.526 8.956 16.611 1.00 97.25 85 LYS A C 1
ATOM 661 O O . LYS A 1 85 ? -11.139 9.388 15.530 1.00 97.25 85 LYS A O 1
ATOM 666 N N . ILE A 1 86 ? -10.704 8.644 17.613 1.00 97.50 86 ILE A N 1
ATOM 667 C CA . ILE A 1 86 ? -9.241 8.773 17.529 1.00 97.50 86 ILE A CA 1
ATOM 668 C C . ILE A 1 86 ? -8.700 7.876 16.409 1.00 97.50 86 ILE A C 1
ATOM 670 O O . ILE A 1 86 ? -8.100 8.370 15.460 1.00 97.50 86 ILE A O 1
ATOM 674 N N . TRP A 1 87 ? -9.015 6.580 16.440 1.00 98.06 87 TRP A N 1
ATOM 675 C CA . TRP A 1 87 ? -8.524 5.630 15.438 1.00 98.06 87 TRP A CA 1
ATOM 676 C C . TRP A 1 87 ? -9.045 5.907 14.027 1.00 98.06 87 TRP A C 1
ATOM 678 O O . TRP A 1 87 ? -8.353 5.621 13.053 1.00 98.06 87 TRP A O 1
ATOM 688 N N . ALA A 1 88 ? -10.251 6.462 13.888 1.00 96.19 88 ALA A N 1
ATOM 689 C CA . ALA A 1 88 ? -10.766 6.890 12.592 1.00 96.19 88 ALA A CA 1
ATOM 690 C C . ALA A 1 88 ? -9.948 8.056 12.013 1.00 96.19 88 ALA A C 1
ATOM 692 O O . ALA A 1 88 ? -9.677 8.067 10.813 1.00 96.19 88 ALA A O 1
ATOM 693 N N . ASN A 1 89 ? -9.514 9.002 12.850 1.00 96.81 89 ASN A N 1
ATOM 694 C CA . ASN A 1 89 ? -8.633 10.086 12.417 1.00 96.81 89 ASN A CA 1
ATOM 695 C C . ASN A 1 89 ? -7.249 9.557 12.014 1.00 96.81 89 ASN A C 1
ATOM 697 O O . ASN A 1 89 ? -6.759 9.920 10.943 1.00 96.81 89 ASN A O 1
ATOM 701 N N . ASP A 1 90 ? 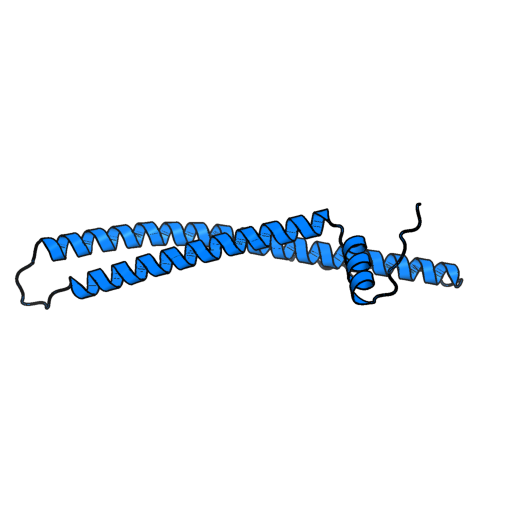-6.670 8.647 12.801 1.00 97.19 90 ASP A N 1
ATOM 702 C CA . ASP A 1 90 ? -5.395 7.992 12.468 1.00 97.19 90 ASP A CA 1
ATOM 703 C C . ASP A 1 90 ? -5.495 7.237 11.134 1.00 97.19 90 ASP A C 1
ATOM 705 O O . ASP A 1 90 ? -4.628 7.346 10.267 1.00 97.19 90 ASP A O 1
ATOM 709 N N . TYR A 1 91 ? -6.607 6.530 10.915 1.00 97.56 91 TYR A N 1
ATOM 710 C CA . TYR A 1 91 ? -6.878 5.836 9.658 1.00 97.56 91 TYR A CA 1
ATOM 711 C C . TYR A 1 91 ? -6.928 6.801 8.466 1.00 97.56 91 TYR A C 1
ATOM 713 O O . TYR A 1 91 ? -6.397 6.497 7.396 1.00 97.56 91 TYR A O 1
ATOM 721 N N . LEU A 1 92 ? -7.554 7.972 8.626 1.00 96.56 92 LEU A N 1
ATOM 722 C CA . LEU A 1 92 ? -7.605 8.991 7.575 1.00 96.56 92 LEU A CA 1
ATOM 723 C C . LEU A 1 92 ? -6.225 9.584 7.273 1.00 96.56 92 LEU A C 1
ATOM 725 O O . LEU A 1 92 ? -5.943 9.868 6.107 1.00 96.56 92 LEU A O 1
ATOM 729 N N . ALA A 1 93 ? -5.370 9.757 8.283 1.00 97.19 93 ALA A N 1
ATOM 730 C CA . ALA A 1 93 ? -3.989 10.188 8.084 1.00 97.19 93 ALA A CA 1
ATOM 731 C C . ALA A 1 93 ? -3.198 9.142 7.280 1.00 97.19 93 ALA A C 1
ATOM 733 O O . ALA A 1 93 ? -2.669 9.461 6.213 1.00 97.19 93 ALA A O 1
ATOM 734 N N . LEU A 1 94 ? -3.245 7.875 7.703 1.00 97.69 94 LEU A N 1
ATOM 735 C CA . LEU A 1 94 ? -2.600 6.760 7.000 1.00 97.69 94 LEU A CA 1
ATOM 736 C C . LEU A 1 94 ? -3.105 6.601 5.561 1.00 97.69 94 LEU A C 1
ATOM 738 O O . LEU A 1 94 ? -2.321 6.335 4.650 1.00 97.69 94 LEU A O 1
ATOM 742 N N . LYS A 1 95 ? -4.402 6.819 5.316 1.00 96.81 95 LYS A N 1
ATOM 743 C CA . LYS A 1 95 ? -4.966 6.792 3.960 1.00 96.81 95 LYS A CA 1
ATOM 744 C C . LYS A 1 95 ? -4.314 7.840 3.050 1.00 96.81 95 LYS A C 1
ATOM 746 O O . LYS A 1 95 ? -3.989 7.526 1.908 1.00 96.81 95 LYS A O 1
ATOM 751 N N . LYS A 1 96 ? -4.083 9.061 3.546 1.00 96.38 96 LYS A N 1
ATOM 752 C CA . LYS A 1 96 ? -3.391 10.111 2.775 1.00 96.38 96 LYS A CA 1
ATOM 753 C C . LYS A 1 96 ? -1.945 9.718 2.469 1.00 96.38 96 LYS A C 1
ATOM 755 O O . LYS A 1 96 ? -1.483 9.924 1.348 1.00 96.38 96 LYS A O 1
ATOM 760 N N . GLU A 1 97 ? -1.241 9.129 3.433 1.00 96.06 97 GLU A N 1
ATOM 761 C CA . GLU A 1 97 ? 0.124 8.633 3.223 1.00 96.06 97 GLU A CA 1
ATOM 762 C C . GLU A 1 97 ? 0.174 7.503 2.185 1.00 96.06 97 GLU A C 1
ATOM 764 O O . GLU A 1 97 ? 1.046 7.490 1.309 1.00 96.06 97 GLU A O 1
ATOM 769 N N . LEU A 1 98 ? -0.795 6.584 2.223 1.00 95.88 98 LEU A N 1
ATOM 770 C CA . LEU A 1 98 ? -0.917 5.507 1.243 1.00 95.88 98 LEU A CA 1
ATOM 771 C C . LEU A 1 98 ? -1.170 6.042 -0.173 1.00 95.88 98 LEU A C 1
ATOM 773 O O . LEU A 1 98 ? -0.581 5.534 -1.132 1.00 95.88 98 LEU A O 1
ATOM 777 N N . ASP A 1 99 ? -2.001 7.076 -0.315 1.00 95.12 99 ASP A N 1
ATOM 778 C CA . ASP A 1 99 ? -2.257 7.729 -1.603 1.00 95.12 99 ASP A CA 1
ATOM 779 C C . ASP A 1 99 ? -0.979 8.367 -2.171 1.00 95.12 99 ASP A C 1
ATOM 781 O O . ASP A 1 99 ? -0.672 8.205 -3.357 1.00 95.12 99 ASP A O 1
ATOM 785 N N . ILE A 1 100 ? -0.185 9.041 -1.329 1.00 94.44 100 ILE A N 1
ATOM 786 C CA . ILE A 1 100 ? 1.113 9.615 -1.725 1.00 94.44 100 ILE A CA 1
ATOM 787 C C . ILE A 1 100 ? 2.067 8.510 -2.197 1.00 94.44 100 ILE A C 1
ATOM 789 O O . ILE A 1 100 ? 2.661 8.621 -3.275 1.00 94.44 100 ILE A O 1
ATOM 793 N N . ASN A 1 101 ? 2.183 7.422 -1.433 1.00 93.00 101 ASN A N 1
ATOM 794 C CA . ASN A 1 101 ? 3.039 6.293 -1.796 1.00 93.00 101 ASN A CA 1
ATOM 795 C C . ASN A 1 101 ? 2.574 5.603 -3.080 1.00 93.00 101 ASN A C 1
ATOM 797 O O . ASN A 1 101 ? 3.407 5.231 -3.907 1.00 93.00 101 ASN A O 1
ATOM 801 N N . SER A 1 102 ? 1.265 5.494 -3.301 1.00 93.12 102 SER A N 1
ATOM 802 C CA . SER A 1 102 ? 0.707 4.929 -4.534 1.00 93.12 102 SER A CA 1
ATOM 803 C C . SER A 1 102 ? 1.081 5.771 -5.755 1.00 93.12 102 SER A C 1
ATOM 805 O O . SER A 1 102 ? 1.590 5.233 -6.737 1.00 93.12 102 SER A O 1
ATOM 807 N N . ARG A 1 103 ? 0.958 7.101 -5.667 1.00 93.44 103 ARG A N 1
ATOM 808 C CA . ARG A 1 103 ? 1.389 8.013 -6.743 1.00 93.44 103 ARG A CA 1
ATOM 809 C C . ARG A 1 103 ? 2.891 7.915 -7.010 1.00 93.44 103 ARG A C 1
ATOM 811 O O . ARG A 1 103 ? 3.314 7.861 -8.165 1.00 93.44 103 ARG A O 1
ATOM 818 N N . LYS A 1 104 ? 3.706 7.854 -5.952 1.00 94.38 104 LYS A N 1
ATOM 819 C CA . LYS A 1 104 ? 5.164 7.702 -6.068 1.00 94.38 104 LYS A CA 1
ATOM 820 C C . LYS A 1 104 ? 5.542 6.361 -6.702 1.00 94.38 104 LYS A C 1
ATOM 822 O O . LYS A 1 104 ? 6.415 6.324 -7.569 1.00 94.38 104 LYS A O 1
ATOM 827 N N . ARG A 1 105 ? 4.866 5.273 -6.321 1.00 94.12 105 ARG A N 1
ATOM 828 C CA . ARG A 1 105 ? 5.024 3.944 -6.927 1.00 94.12 105 ARG A CA 1
ATOM 829 C C . ARG A 1 105 ? 4.722 3.992 -8.421 1.00 94.12 105 ARG A C 1
ATOM 831 O O . ARG A 1 105 ? 5.528 3.503 -9.211 1.00 94.12 105 ARG A O 1
ATOM 838 N N . ASP A 1 106 ? 3.602 4.594 -8.806 1.00 92.12 106 ASP A N 1
ATOM 839 C CA . ASP A 1 106 ? 3.169 4.662 -10.204 1.00 92.12 106 ASP A CA 1
ATOM 840 C C . ASP A 1 106 ? 4.137 5.504 -11.049 1.00 92.12 106 ASP A C 1
ATOM 842 O O . ASP A 1 106 ? 4.518 5.101 -12.151 1.00 92.12 106 ASP A O 1
ATOM 846 N N . TYR A 1 107 ? 4.629 6.618 -10.498 1.00 93.25 107 TYR A N 1
ATOM 847 C CA . TYR A 1 107 ? 5.692 7.414 -11.113 1.00 93.25 107 TYR A CA 1
ATOM 848 C C . TYR A 1 107 ? 6.975 6.598 -11.331 1.00 93.25 107 TYR A C 1
ATOM 850 O O . TYR A 1 107 ? 7.521 6.574 -12.437 1.00 93.25 107 TYR A O 1
ATOM 858 N N . LEU A 1 108 ? 7.452 5.892 -10.300 1.00 93.00 108 LEU A N 1
ATOM 859 C CA . LEU A 1 108 ? 8.657 5.065 -10.397 1.00 93.00 108 LEU A CA 1
ATOM 860 C C . LEU A 1 108 ? 8.473 3.928 -11.406 1.00 93.00 108 LEU A C 1
ATOM 862 O O . LEU A 1 108 ? 9.373 3.666 -12.203 1.00 93.00 108 LEU A O 1
ATOM 866 N N . PHE A 1 109 ? 7.301 3.293 -11.427 1.00 90.75 109 PHE A N 1
ATOM 867 C CA . PHE A 1 109 ? 6.962 2.266 -12.409 1.00 90.75 109 PHE A CA 1
ATOM 868 C C . PHE A 1 109 ? 7.037 2.792 -13.842 1.00 90.75 109 PHE A C 1
ATOM 870 O O . PHE A 1 109 ? 7.669 2.179 -14.707 1.00 90.75 109 PHE A O 1
ATOM 877 N N . LEU A 1 110 ? 6.443 3.956 -14.085 1.00 92.00 110 LEU A N 1
ATOM 878 C CA . LEU A 1 110 ? 6.467 4.611 -15.385 1.00 92.00 110 LEU A CA 1
ATOM 879 C C . LEU A 1 110 ? 7.896 4.992 -15.799 1.00 92.00 110 LEU A C 1
ATOM 881 O O . LEU A 1 110 ? 8.285 4.772 -16.946 1.00 92.00 110 LEU A O 1
ATOM 885 N N . HIS A 1 111 ? 8.710 5.475 -14.860 1.00 89.81 111 HIS A N 1
ATOM 886 C CA . HIS A 1 111 ? 10.119 5.771 -15.108 1.00 89.81 111 HIS A CA 1
ATOM 887 C C . HIS A 1 111 ? 10.924 4.506 -15.460 1.00 89.81 111 HIS A C 1
ATOM 889 O O . HIS A 1 111 ? 11.709 4.518 -16.412 1.00 89.81 111 HIS A O 1
ATOM 895 N N . MET A 1 112 ? 10.685 3.384 -14.765 1.00 89.56 112 MET A N 1
ATOM 896 C CA . MET A 1 112 ? 11.285 2.087 -15.113 1.00 89.56 112 MET A CA 1
ATOM 897 C C . MET A 1 112 ? 10.880 1.643 -16.524 1.00 89.56 112 MET A C 1
ATOM 899 O O . MET A 1 112 ? 11.739 1.232 -17.306 1.00 89.56 112 MET A O 1
ATOM 903 N N . LYS A 1 113 ? 9.592 1.762 -16.874 1.00 88.12 113 LYS A N 1
ATOM 904 C CA . LYS A 1 113 ? 9.079 1.433 -18.212 1.00 88.12 113 LYS A CA 1
ATOM 905 C C . LYS A 1 113 ? 9.759 2.283 -19.287 1.00 88.12 113 LYS A C 1
ATOM 907 O O . LYS A 1 113 ? 10.267 1.733 -20.260 1.00 88.12 113 LYS A O 1
ATOM 912 N N . ASN A 1 114 ? 9.827 3.598 -19.093 1.00 87.50 114 ASN A N 1
ATOM 913 C CA . ASN A 1 114 ? 10.464 4.509 -20.044 1.00 87.50 114 ASN A CA 1
ATOM 914 C C . ASN A 1 114 ? 11.950 4.185 -20.240 1.00 87.50 114 ASN A C 1
ATOM 916 O O . ASN A 1 114 ? 12.415 4.165 -21.377 1.00 87.50 114 ASN A O 1
ATOM 920 N N . ARG A 1 115 ? 12.686 3.858 -19.168 1.00 87.75 115 ARG A N 1
ATOM 921 C CA . ARG A 1 115 ? 14.092 3.435 -19.275 1.00 87.75 115 ARG A CA 1
ATOM 922 C C . ARG A 1 115 ? 14.280 2.187 -20.126 1.00 87.75 115 ARG A C 1
ATOM 924 O O . ARG A 1 115 ? 15.157 2.171 -20.986 1.00 87.75 115 ARG A O 1
ATOM 931 N N . VAL A 1 116 ? 13.442 1.173 -19.919 1.00 86.56 116 VAL A N 1
ATOM 932 C CA . VAL A 1 116 ? 13.471 -0.048 -20.735 1.00 86.56 116 VAL A CA 1
ATOM 933 C C . VAL A 1 116 ? 13.223 0.289 -22.200 1.00 86.56 116 VAL A C 1
ATOM 935 O O . VAL A 1 116 ? 13.980 -0.148 -23.062 1.00 86.56 116 VAL A O 1
ATOM 938 N N . VAL A 1 117 ? 12.205 1.100 -22.487 1.00 85.56 117 VAL A N 1
ATOM 939 C CA . VAL A 1 117 ? 11.852 1.455 -23.865 1.00 85.56 117 VAL A CA 1
ATOM 940 C C . VAL A 1 117 ? 12.968 2.255 -24.549 1.00 85.56 117 VAL A C 1
ATOM 942 O O . VAL A 1 117 ? 13.336 1.926 -25.676 1.00 85.56 117 VAL A O 1
ATOM 945 N N . ILE A 1 118 ? 13.566 3.238 -23.867 1.00 85.19 118 ILE A N 1
ATOM 946 C CA . ILE A 1 118 ? 14.724 3.989 -24.384 1.00 85.19 118 ILE A CA 1
ATOM 947 C C . ILE A 1 118 ? 15.899 3.043 -24.649 1.00 85.19 118 ILE A C 1
ATOM 949 O O . ILE A 1 118 ? 16.491 3.084 -25.726 1.00 85.19 118 ILE A O 1
ATOM 953 N N . GLY A 1 119 ? 16.224 2.167 -23.693 1.00 83.38 119 GLY A N 1
ATOM 954 C CA . GLY A 1 119 ? 17.317 1.206 -23.836 1.00 83.38 119 GLY A CA 1
ATOM 955 C C . GLY A 1 119 ? 17.125 0.283 -25.042 1.00 83.38 119 GLY A C 1
ATOM 956 O O . GLY A 1 119 ? 18.042 0.126 -25.847 1.00 83.38 119 GLY A O 1
ATOM 957 N N . LEU A 1 120 ? 15.918 -0.257 -25.228 1.00 84.25 120 LEU A N 1
ATOM 958 C CA . LEU A 1 120 ? 15.581 -1.088 -26.388 1.00 84.25 120 LEU A CA 1
ATOM 959 C C . LEU A 1 120 ? 15.632 -0.300 -27.703 1.00 84.25 120 LEU A C 1
ATOM 961 O O . LEU A 1 120 ? 16.160 -0.806 -28.694 1.00 84.25 120 LEU A O 1
ATOM 965 N N . SER A 1 121 ? 15.146 0.944 -27.717 1.00 83.94 121 SER A N 1
ATOM 966 C CA . SER A 1 121 ? 15.221 1.811 -28.899 1.00 83.94 121 SER A CA 1
ATOM 967 C C . SER A 1 121 ? 16.668 2.121 -29.289 1.00 83.94 121 SER A C 1
ATOM 969 O O . SER A 1 121 ? 17.001 2.110 -30.473 1.00 83.94 121 SER A O 1
ATOM 971 N N . ASN A 1 122 ? 17.543 2.360 -28.310 1.00 83.06 122 ASN A N 1
ATOM 972 C CA . ASN A 1 122 ? 18.966 2.594 -28.554 1.00 83.06 122 ASN A CA 1
ATOM 973 C C . ASN A 1 122 ? 19.636 1.363 -29.174 1.00 83.06 122 ASN A C 1
ATOM 975 O O . ASN A 1 122 ? 20.392 1.499 -30.136 1.00 83.06 122 ASN A O 1
ATOM 979 N N . VAL A 1 123 ? 19.316 0.163 -28.678 1.00 82.44 123 VAL A N 1
ATOM 980 C CA . VAL A 1 123 ? 19.809 -1.099 -29.256 1.00 82.44 123 VAL A CA 1
ATOM 981 C C . VAL A 1 123 ? 19.298 -1.283 -30.686 1.00 82.44 123 VAL A C 1
ATOM 983 O O . VAL A 1 123 ? 20.084 -1.594 -31.579 1.00 82.44 123 VAL A O 1
ATOM 986 N N . ALA A 1 124 ? 18.009 -1.043 -30.938 1.00 83.38 124 ALA A N 1
ATOM 987 C CA . ALA A 1 124 ? 17.435 -1.140 -32.279 1.00 83.38 124 ALA A CA 1
ATOM 988 C C . ALA A 1 124 ? 18.105 -0.166 -33.267 1.00 83.38 124 ALA A C 1
ATOM 990 O O . ALA A 1 124 ? 18.456 -0.559 -34.380 1.00 83.38 124 ALA A O 1
ATOM 991 N N . ASN A 1 125 ? 18.351 1.076 -32.840 1.00 83.88 125 ASN A N 1
ATOM 992 C CA . ASN A 1 125 ? 19.039 2.088 -33.643 1.00 83.88 125 ASN A CA 1
ATOM 993 C C . ASN A 1 125 ? 20.511 1.730 -33.902 1.00 83.88 125 ASN A C 1
ATOM 995 O O . ASN A 1 125 ? 21.003 1.955 -35.007 1.00 83.88 125 ASN A O 1
ATOM 999 N N . LEU A 1 126 ? 21.209 1.130 -32.933 1.00 83.56 126 LEU A N 1
ATOM 1000 C CA . LEU A 1 126 ? 22.566 0.611 -33.135 1.00 83.56 126 LEU A CA 1
ATOM 1001 C C . LEU A 1 126 ? 22.583 -0.511 -34.187 1.00 83.56 126 LEU A C 1
ATOM 1003 O O . LEU A 1 126 ? 23.411 -0.491 -35.096 1.00 83.56 126 LEU A O 1
ATOM 1007 N N . VAL A 1 127 ? 21.640 -1.456 -34.109 1.00 81.50 127 VAL A N 1
ATOM 1008 C CA . VAL A 1 127 ? 21.503 -2.546 -35.090 1.00 81.50 127 VAL A CA 1
ATOM 1009 C C . VAL A 1 127 ? 21.158 -2.015 -36.482 1.00 81.50 127 VAL A C 1
ATOM 1011 O O . VAL A 1 127 ? 21.692 -2.522 -37.468 1.00 81.50 127 VAL A O 1
ATOM 1014 N N . ALA A 1 128 ? 20.307 -0.992 -36.584 1.00 81.81 128 ALA A N 1
ATOM 1015 C CA . ALA A 1 128 ? 19.997 -0.340 -37.855 1.00 81.81 128 ALA A CA 1
ATOM 1016 C C . ALA A 1 128 ? 21.257 0.262 -38.496 1.00 81.81 128 ALA A C 1
ATOM 1018 O O . ALA A 1 128 ? 21.548 -0.055 -39.651 1.00 81.81 128 ALA A O 1
ATOM 1019 N N . LYS A 1 129 ? 22.056 1.014 -37.721 1.00 83.44 129 LYS A N 1
ATOM 1020 C CA . LYS A 1 129 ? 23.338 1.578 -38.183 1.00 83.44 129 LYS A CA 1
ATOM 1021 C C . LYS A 1 129 ? 24.304 0.500 -38.671 1.00 83.44 129 LYS A C 1
ATOM 1023 O O . LYS A 1 129 ? 24.850 0.632 -39.759 1.00 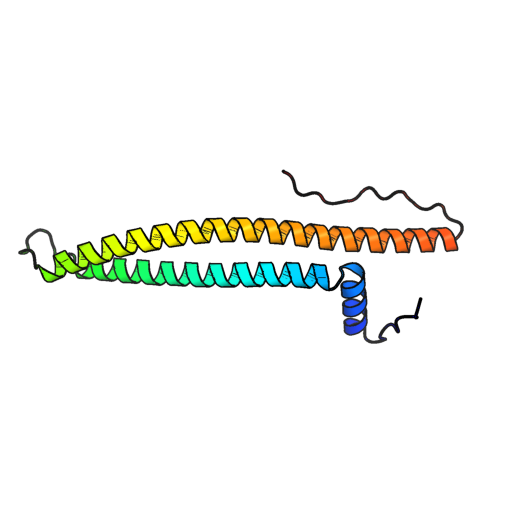83.44 129 LYS A O 1
ATOM 1028 N N . MET A 1 130 ? 24.465 -0.593 -37.918 1.00 79.56 130 MET A N 1
ATOM 1029 C CA . MET A 1 130 ? 25.323 -1.721 -38.323 1.00 79.56 130 MET A CA 1
ATOM 1030 C C . MET A 1 130 ? 24.861 -2.399 -39.623 1.00 79.56 130 MET A C 1
ATOM 1032 O O . MET A 1 130 ? 25.654 -3.060 -40.284 1.00 79.56 130 MET A O 1
ATOM 1036 N N . ARG A 1 131 ? 23.586 -2.247 -39.996 1.00 87.88 131 ARG A N 1
ATOM 1037 C CA . ARG A 1 131 ? 22.992 -2.792 -41.226 1.00 87.88 131 ARG A CA 1
ATOM 1038 C C . ARG A 1 131 ? 22.867 -1.754 -42.350 1.00 87.88 131 ARG A C 1
ATOM 1040 O O . ARG A 1 131 ? 22.154 -2.019 -43.313 1.00 87.88 131 ARG A O 1
ATOM 1047 N N . GLY A 1 132 ? 23.482 -0.575 -42.211 1.00 85.31 132 GLY A N 1
ATOM 1048 C CA . GLY A 1 132 ? 23.401 0.506 -43.202 1.00 85.31 132 GLY A CA 1
ATOM 1049 C C . GLY A 1 132 ? 22.011 1.140 -43.340 1.00 85.31 132 GLY A C 1
ATOM 1050 O O . GLY A 1 132 ? 21.713 1.736 -44.369 1.00 85.31 132 GLY A O 1
ATOM 1051 N N . LYS A 1 133 ? 21.136 0.991 -42.336 1.00 87.06 133 LYS A N 1
ATOM 1052 C CA . LYS A 1 133 ? 19.786 1.576 -42.318 1.00 87.06 133 LYS A CA 1
ATOM 1053 C C . LYS A 1 133 ? 19.750 2.830 -41.449 1.00 87.06 133 LYS A C 1
ATOM 1055 O O . LYS A 1 133 ? 20.418 2.887 -40.414 1.00 87.06 133 LYS A O 1
ATOM 1060 N N . GLU A 1 134 ? 18.916 3.798 -41.822 1.00 80.50 134 GLU A N 1
ATOM 1061 C CA . GLU A 1 134 ? 18.712 4.998 -41.009 1.00 80.50 134 GLU A CA 1
ATOM 1062 C C . GLU A 1 134 ? 18.045 4.677 -39.653 1.00 80.50 134 GLU A C 1
ATOM 1064 O O . GLU A 1 134 ? 17.068 3.918 -39.600 1.00 80.50 134 GLU A O 1
ATOM 1069 N N . PRO A 1 135 ? 18.546 5.248 -38.540 1.00 79.00 135 PRO A N 1
ATOM 1070 C CA . PRO A 1 135 ? 17.898 5.164 -37.234 1.00 79.00 135 PRO A CA 1
ATOM 1071 C C . PRO A 1 135 ? 16.571 5.925 -37.218 1.00 79.00 135 PRO A C 1
ATOM 1073 O O . PRO A 1 135 ? 16.451 6.988 -37.821 1.00 79.00 135 PRO A O 1
ATOM 1076 N N . LYS A 1 136 ? 15.594 5.444 -36.444 1.00 77.00 136 LYS A N 1
ATOM 1077 C CA . LYS A 1 136 ? 14.323 6.161 -36.255 1.00 77.00 136 LYS A CA 1
ATOM 1078 C C . LYS A 1 136 ? 14.362 7.021 -34.992 1.00 77.00 136 LYS A C 1
ATOM 1080 O O . LYS A 1 136 ? 14.875 6.590 -33.953 1.00 77.00 136 LYS A O 1
ATOM 1085 N N . ALA A 1 137 ? 13.779 8.218 -35.072 1.00 70.19 137 ALA A N 1
ATOM 1086 C CA . ALA A 1 137 ? 13.527 9.061 -33.907 1.00 70.19 137 ALA A CA 1
ATOM 1087 C C . ALA A 1 137 ? 12.457 8.414 -33.011 1.00 70.19 137 ALA A C 1
ATOM 1089 O O . ALA A 1 137 ? 11.413 7.972 -33.490 1.00 70.19 137 ALA A O 1
ATOM 1090 N N . PHE A 1 138 ? 12.727 8.337 -31.708 1.00 73.31 138 PHE A N 1
ATOM 1091 C CA . PHE A 1 138 ? 11.830 7.714 -30.738 1.00 73.31 138 PHE A CA 1
ATOM 1092 C C . PHE A 1 138 ? 10.918 8.757 -30.070 1.00 73.31 138 PHE A C 1
ATOM 1094 O O . PHE A 1 138 ? 11.415 9.713 -29.481 1.00 73.31 138 PHE A O 1
ATOM 1101 N N . THR A 1 139 ? 9.595 8.550 -30.112 1.00 69.38 139 THR A N 1
ATOM 1102 C CA . THR A 1 139 ? 8.579 9.481 -29.565 1.00 69.38 139 THR A CA 1
ATOM 1103 C C . THR A 1 139 ? 7.637 8.854 -28.521 1.00 69.38 139 THR A C 1
ATOM 1105 O O . THR A 1 139 ? 6.761 9.529 -27.989 1.00 69.38 139 THR A O 1
ATOM 1108 N N . GLY A 1 140 ? 7.802 7.571 -28.181 1.00 73.12 140 GLY A N 1
ATOM 1109 C CA . GLY A 1 140 ? 6.819 6.781 -27.420 1.00 73.12 140 GLY A CA 1
ATOM 1110 C C . GLY A 1 140 ? 6.941 6.811 -25.889 1.00 73.12 140 GLY A C 1
ATOM 1111 O O . GLY A 1 140 ? 6.736 5.775 -25.252 1.00 73.12 140 GLY A O 1
ATOM 1112 N N . LEU A 1 141 ? 7.321 7.937 -25.275 1.00 77.25 141 LEU A N 1
ATOM 1113 C CA . LEU A 1 141 ? 7.437 8.012 -23.811 1.00 77.25 141 LEU A CA 1
ATOM 1114 C C . LEU A 1 141 ? 6.061 8.053 -23.139 1.00 77.25 141 LEU A C 1
ATOM 1116 O O . LEU A 1 141 ? 5.172 8.800 -23.540 1.00 77.25 141 LEU A O 1
ATOM 1120 N N . SER A 1 142 ? 5.894 7.268 -22.073 1.00 78.12 142 SER A N 1
ATOM 1121 C CA . SER A 1 142 ? 4.722 7.390 -21.201 1.00 78.12 142 SER A CA 1
ATOM 1122 C C . SER A 1 142 ? 4.924 8.578 -20.252 1.00 78.12 142 SER A C 1
ATOM 1124 O O . SER A 1 142 ? 6.031 8.771 -19.747 1.00 78.12 142 SER A O 1
ATOM 1126 N N . VAL A 1 143 ? 3.871 9.352 -19.981 1.00 73.62 143 VAL A N 1
ATOM 1127 C CA . VAL A 1 143 ? 3.885 10.485 -19.036 1.00 73.62 143 VAL A CA 1
ATOM 1128 C C . VAL A 1 143 ? 2.804 10.307 -17.973 1.00 73.62 143 VAL A C 1
ATOM 1130 O O . VAL A 1 143 ? 1.732 9.772 -18.257 1.00 73.62 143 VAL A O 1
ATOM 1133 N N . VAL A 1 144 ? 3.080 10.752 -16.745 1.00 61.56 144 VAL A N 1
ATOM 1134 C CA . VAL A 1 144 ? 2.049 10.852 -15.702 1.00 61.56 144 VAL A CA 1
ATOM 1135 C C . VAL A 1 144 ? 1.180 12.065 -16.037 1.00 61.56 144 VAL A C 1
ATOM 1137 O O . VAL A 1 144 ? 1.710 13.166 -16.187 1.00 61.56 144 VAL A O 1
ATOM 1140 N N . LYS A 1 145 ? -0.137 11.879 -16.191 1.00 57.50 145 LYS A N 1
ATOM 1141 C CA . LYS A 1 145 ? -1.067 13.012 -16.313 1.00 57.50 145 LYS A CA 1
ATOM 1142 C C . LYS A 1 145 ? -1.069 13.777 -14.984 1.00 57.50 145 LYS A C 1
ATOM 1144 O O . LYS A 1 145 ? -1.186 13.146 -13.936 1.00 57.50 145 LYS A O 1
ATOM 1149 N N . LYS A 1 146 ? -0.857 15.094 -15.057 1.00 46.75 146 LYS A N 1
ATOM 1150 C CA . LYS A 1 146 ? -0.927 16.001 -13.904 1.00 46.75 146 LYS A CA 1
ATOM 1151 C C . LYS A 1 146 ? -2.346 16.080 -13.360 1.00 46.75 146 LYS A C 1
ATOM 1153 O O . LYS A 1 146 ? -3.276 16.028 -14.194 1.00 46.75 146 LYS A O 1
#

Radius of gyration: 27.64 Å; chains: 1; bounding box: 71×36×78 Å